Protein AF-A0AAW9EGH0-F1 (afdb_monomer)

Solvent-accessible surface area (backbone atoms only — not comparable to full-atom values): 5014 Å² total; per-residue (Å²): 109,56,61,71,13,84,47,93,54,38,29,53,75,74,36,68,50,50,41,61,87,42,82,41,65,66,57,43,45,61,74,64,35,61,75,71,92,53,91,91,58,82,51,70,54,55,47,39,64,61,55,54,53,54,49,29,35,72,76,46,44,90,69,28,35,83,93,58,58,34,41,54,85,75,53,76,53,47,90,70,95,120

Organism: Klebsiella aerogenes (NCBI:txid548)

Radius of gyration: 13.31 Å; Cα contacts (8 Å, |Δi|>4): 92; chains: 1; bounding box: 32×30×36 Å

pLDDT: mean 90.13, std 9.54, range [49.28, 97.62]

Structure (mmCIF, N/CA/C/O backbone):
data_AF-A0AAW9EGH0-F1
#
_entry.id   AF-A0AAW9EGH0-F1
#
loop_
_atom_site.group_PDB
_atom_site.id
_atom_site.type_symbol
_atom_site.label_atom_id
_atom_site.label_alt_id
_atom_site.label_comp_id
_atom_site.label_asym_id
_atom_site.label_entity_id
_atom_site.label_seq_id
_atom_site.pdbx_PDB_ins_code
_atom_site.Cartn_x
_atom_site.Cartn_y
_atom_site.Cartn_z
_atom_site.occupancy
_atom_site.B_iso_or_equiv
_atom_site.auth_seq_id
_atom_site.auth_comp_id
_atom_site.auth_asym_id
_atom_site.auth_atom_id
_atom_site.pdbx_PDB_model_num
ATOM 1 N N . LEU A 1 1 ? -8.397 16.514 -2.141 1.00 49.28 1 LEU A N 1
ATOM 2 C CA . LEU A 1 1 ? -6.959 16.302 -2.466 1.00 49.28 1 LEU A CA 1
ATOM 3 C C . LEU A 1 1 ? -6.525 14.869 -2.144 1.00 49.28 1 LEU A C 1
ATOM 5 O O . LEU A 1 1 ? -5.785 14.276 -2.916 1.00 49.28 1 LEU A O 1
ATOM 9 N N . THR A 1 2 ? -7.017 14.308 -1.036 1.00 55.47 2 THR A N 1
ATOM 10 C CA . THR A 1 2 ? -6.698 12.967 -0.520 1.00 55.47 2 THR A CA 1
ATOM 11 C C . THR A 1 2 ? -7.240 11.805 -1.356 1.00 55.47 2 THR A C 1
ATOM 13 O O . THR A 1 2 ? -6.639 10.738 -1.347 1.00 55.47 2 THR A O 1
ATOM 16 N N . ASP A 1 3 ? -8.318 12.000 -2.120 1.00 72.38 3 ASP A N 1
ATOM 17 C CA . ASP A 1 3 ? -8.951 10.918 -2.896 1.00 72.38 3 ASP A CA 1
ATOM 18 C C . ASP A 1 3 ? -8.052 10.397 -4.024 1.00 72.38 3 ASP A C 1
ATOM 20 O O . ASP A 1 3 ? -7.978 9.194 -4.265 1.00 72.38 3 ASP A O 1
ATOM 24 N N . LEU A 1 4 ? -7.316 11.306 -4.676 1.00 75.12 4 LEU A N 1
ATOM 25 C CA . LEU A 1 4 ? -6.326 10.976 -5.707 1.00 75.12 4 LEU A CA 1
ATOM 26 C C . LEU A 1 4 ? -4.918 10.753 -5.137 1.00 75.12 4 LEU A C 1
ATOM 28 O O . LEU A 1 4 ? -4.004 10.449 -5.894 1.00 75.12 4 LEU A O 1
ATOM 32 N N . GLY A 1 5 ? -4.725 10.912 -3.824 1.00 71.12 5 GLY A N 1
ATOM 33 C CA . GLY A 1 5 ? -3.436 10.666 -3.179 1.00 71.12 5 GLY A CA 1
ATOM 34 C C . GLY A 1 5 ? -2.323 11.651 -3.556 1.00 71.12 5 GLY A C 1
ATOM 35 O O . GLY A 1 5 ? -1.160 11.280 -3.496 1.00 71.12 5 GLY A O 1
ATOM 36 N N . LEU A 1 6 ? -2.636 12.902 -3.921 1.00 77.12 6 LEU A N 1
ATOM 37 C CA . LEU A 1 6 ? -1.627 13.926 -4.257 1.00 77.12 6 LEU A CA 1
ATOM 38 C C . LEU A 1 6 ? -0.984 14.548 -2.998 1.00 77.12 6 LEU A C 1
ATOM 40 O O . LEU A 1 6 ? -0.970 15.766 -2.824 1.00 77.12 6 LEU A O 1
ATOM 44 N N . LEU A 1 7 ? -0.497 13.691 -2.099 1.00 78.75 7 LEU A N 1
ATOM 45 C CA . LEU A 1 7 ? 0.243 14.014 -0.876 1.00 78.75 7 LEU A CA 1
ATOM 46 C C . LEU A 1 7 ? 1.491 13.120 -0.812 1.00 78.75 7 LEU A C 1
ATOM 48 O O . LEU A 1 7 ? 1.471 12.011 -1.338 1.00 78.75 7 LEU A O 1
ATOM 52 N N . SER A 1 8 ? 2.558 13.571 -0.143 1.00 77.12 8 SER A N 1
ATOM 53 C CA . SER A 1 8 ? 3.897 12.948 -0.199 1.00 77.12 8 SER A CA 1
ATOM 54 C C . SER A 1 8 ? 3.944 11.455 0.160 1.00 77.12 8 SER A C 1
ATOM 56 O O . SER A 1 8 ? 4.818 10.739 -0.321 1.00 77.12 8 SER A O 1
ATOM 58 N N . GLN A 1 9 ? 3.000 10.969 0.968 1.00 82.94 9 GLN A N 1
ATOM 59 C CA . GLN A 1 9 ? 2.940 9.582 1.450 1.00 82.94 9 GLN A CA 1
ATOM 60 C C . GLN A 1 9 ? 1.629 8.868 1.103 1.00 82.94 9 GLN A C 1
ATOM 62 O O . GLN A 1 9 ? 1.351 7.787 1.628 1.00 82.94 9 GLN A O 1
ATOM 67 N N . SER A 1 10 ? 0.788 9.465 0.261 1.00 84.62 10 SER A N 1
ATOM 68 C CA . SER A 1 10 ? -0.524 8.909 -0.061 1.00 84.62 10 SER A CA 1
ATOM 69 C C . SER A 1 10 ? -0.524 8.194 -1.404 1.00 84.62 10 SER A C 1
ATOM 71 O O . SER A 1 10 ? 0.187 8.546 -2.339 1.00 84.62 10 SER A O 1
ATOM 73 N N . LEU A 1 11 ? -1.381 7.189 -1.490 1.00 83.94 11 LEU A N 1
ATOM 74 C CA . LEU A 1 11 ? -1.842 6.576 -2.723 1.00 83.94 11 LEU A CA 1
ATOM 75 C C . LEU A 1 11 ? -3.350 6.868 -2.870 1.00 83.94 11 LEU A C 1
ATOM 77 O O . LEU A 1 11 ? -4.011 7.199 -1.876 1.00 83.94 11 LEU A O 1
ATOM 81 N N . PRO A 1 12 ? -3.913 6.781 -4.089 1.00 87.56 12 PRO A N 1
ATOM 82 C CA . PRO A 1 12 ? -5.345 6.967 -4.304 1.00 87.56 12 PRO A CA 1
ATOM 83 C C . PRO A 1 12 ? -6.213 6.121 -3.3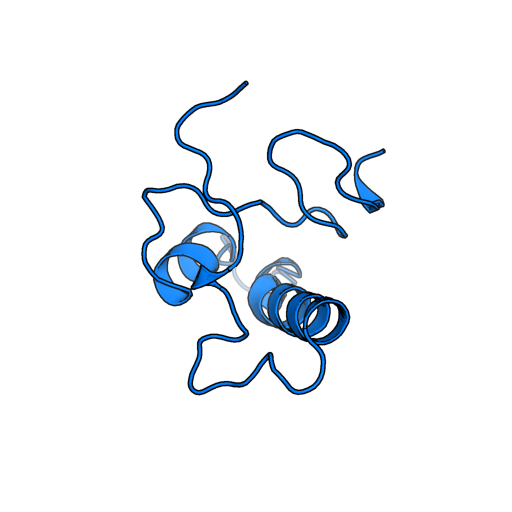62 1.00 87.56 12 PRO A C 1
ATOM 85 O O . PRO A 1 12 ? -5.845 5.009 -2.981 1.00 87.56 12 PRO A O 1
ATOM 88 N N . GLY A 1 13 ? -7.387 6.641 -2.999 1.00 84.06 13 GLY A N 1
ATOM 89 C CA . GLY A 1 13 ? -8.335 5.942 -2.126 1.00 84.06 13 GLY A CA 1
ATOM 90 C C . GLY A 1 13 ? -7.911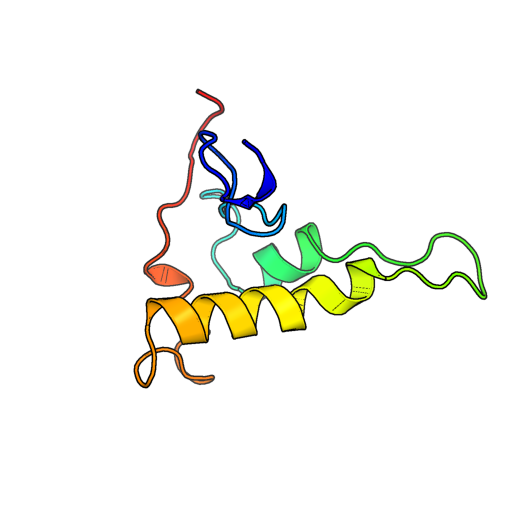 5.882 -0.657 1.00 84.06 13 GLY A C 1
ATOM 91 O O . GLY A 1 13 ? -8.262 4.927 0.033 1.00 84.06 13 GLY A O 1
ATOM 92 N N . TYR A 1 14 ? -7.163 6.886 -0.182 1.00 86.62 14 TYR A N 1
ATOM 93 C CA . TYR A 1 14 ? -6.625 6.945 1.186 1.00 86.62 14 TYR A CA 1
ATOM 94 C C . TYR A 1 14 ? -5.697 5.770 1.534 1.00 86.62 14 TYR A C 1
ATOM 96 O O . TYR A 1 14 ? -5.498 5.450 2.707 1.00 86.62 14 TYR A O 1
ATOM 104 N N . LEU A 1 15 ? -5.123 5.127 0.515 1.00 90.06 15 LEU A N 1
ATOM 105 C CA . LEU A 1 15 ? -4.065 4.148 0.700 1.00 90.06 15 LEU A CA 1
ATOM 106 C C . LEU A 1 15 ? -2.749 4.871 1.010 1.00 90.06 15 LEU A C 1
ATOM 108 O O . LEU A 1 15 ? -2.585 6.070 0.774 1.00 90.06 15 LEU A O 1
ATOM 112 N N . THR A 1 16 ? -1.796 4.129 1.547 1.00 90.88 16 THR A N 1
ATOM 113 C CA . THR A 1 16 ? -0.532 4.668 2.051 1.00 90.88 16 THR A CA 1
ATOM 114 C C . THR A 1 16 ? 0.593 4.180 1.163 1.00 90.88 16 THR A C 1
ATOM 116 O O . THR A 1 16 ? 0.638 2.995 0.826 1.00 90.88 16 THR A O 1
ATOM 119 N N . LEU A 1 17 ? 1.519 5.060 0.798 1.00 91.38 17 LEU A N 1
ATOM 120 C CA . LEU A 1 17 ? 2.743 4.648 0.124 1.00 91.38 17 LEU A CA 1
ATOM 121 C C . LEU A 1 17 ? 3.583 3.796 1.097 1.00 91.38 17 LEU A C 1
ATOM 123 O O . LEU A 1 17 ? 3.694 4.165 2.274 1.00 91.38 17 LEU A O 1
ATOM 127 N N . PRO A 1 18 ? 4.152 2.655 0.666 1.00 93.31 18 PRO A N 1
ATOM 128 C CA . PRO A 1 18 ? 4.981 1.839 1.543 1.00 93.31 18 PRO A CA 1
ATOM 129 C C . PRO A 1 18 ? 6.215 2.610 2.022 1.00 93.31 18 PRO A C 1
ATOM 131 O O . PRO A 1 18 ? 6.819 3.378 1.2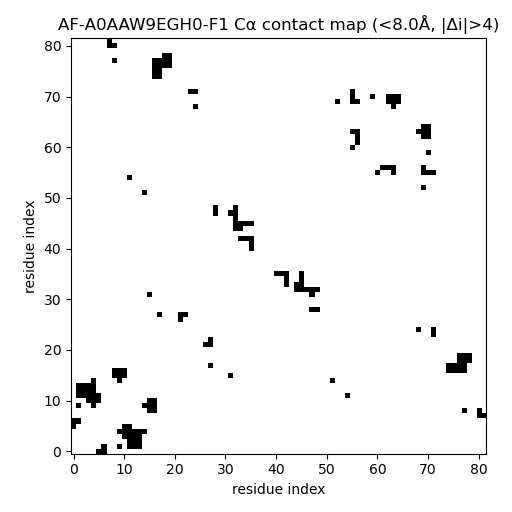76 1.00 93.31 18 PRO A O 1
ATOM 134 N N . SER A 1 19 ? 6.601 2.384 3.274 1.00 93.25 19 SER A N 1
ATOM 135 C CA . SER A 1 19 ? 7.890 2.849 3.800 1.00 93.25 19 SER A CA 1
ATOM 136 C C . SER A 1 19 ? 9.014 1.886 3.413 1.00 93.25 19 SER A C 1
ATOM 138 O O . SER A 1 19 ? 8.764 0.713 3.127 1.00 93.25 19 SER A O 1
ATOM 140 N N . GLU A 1 20 ? 10.267 2.334 3.474 1.00 92.88 20 GLU A N 1
ATOM 141 C CA . GLU A 1 20 ? 11.439 1.475 3.219 1.00 92.88 20 GLU A CA 1
ATOM 142 C C . GLU A 1 20 ? 11.541 0.273 4.175 1.00 92.88 20 GLU A C 1
ATOM 144 O O . GLU A 1 20 ? 12.107 -0.762 3.829 1.00 92.88 20 GLU A O 1
ATOM 149 N N . LYS A 1 21 ? 10.939 0.380 5.366 1.00 92.56 21 LYS A N 1
ATOM 150 C CA . LYS A 1 21 ? 10.926 -0.679 6.386 1.00 92.56 21 LYS A CA 1
ATOM 151 C C . LYS A 1 21 ? 9.982 -1.829 6.031 1.00 92.56 21 LYS A C 1
ATOM 153 O O . LYS A 1 21 ? 10.097 -2.911 6.600 1.00 92.56 21 LYS A O 1
ATOM 158 N N . GLN A 1 22 ? 9.040 -1.600 5.118 1.00 94.06 22 GLN A N 1
ATOM 159 C CA . GLN A 1 22 ? 8.088 -2.601 4.638 1.00 94.06 22 GLN A CA 1
ATOM 160 C C . GLN A 1 22 ? 8.659 -3.269 3.387 1.00 94.06 22 GLN A C 1
ATOM 162 O O . GLN A 1 22 ? 8.336 -2.915 2.252 1.00 94.06 22 GLN A O 1
ATOM 167 N N . THR A 1 23 ? 9.562 -4.222 3.607 1.00 93.12 23 THR A N 1
ATOM 168 C CA . THR A 1 23 ? 10.337 -4.876 2.543 1.00 93.12 23 THR A CA 1
ATOM 169 C C . THR A 1 23 ? 9.533 -5.898 1.739 1.00 93.12 23 THR A C 1
ATOM 171 O O . THR A 1 23 ? 9.960 -6.279 0.653 1.00 93.12 23 THR A O 1
ATOM 174 N N . SER A 1 24 ? 8.361 -6.313 2.229 1.00 94.88 24 SER A N 1
ATOM 175 C CA . SER A 1 24 ? 7.460 -7.250 1.549 1.00 94.88 24 SER A CA 1
ATOM 176 C C . SER A 1 24 ? 6.020 -6.745 1.522 1.00 94.88 24 SER A C 1
ATOM 178 O O . SER A 1 24 ? 5.589 -6.008 2.416 1.00 94.88 24 SER A O 1
ATOM 180 N N . LEU A 1 25 ? 5.242 -7.205 0.537 1.00 95.25 25 LEU A N 1
ATOM 181 C CA . LEU A 1 25 ? 3.811 -6.908 0.460 1.00 95.25 25 LEU A CA 1
ATOM 182 C C . LEU A 1 25 ? 3.073 -7.350 1.734 1.00 95.25 25 LEU A C 1
ATOM 184 O O . LEU A 1 25 ? 2.197 -6.639 2.218 1.00 95.25 25 LEU A O 1
ATOM 188 N N . GLU A 1 26 ? 3.457 -8.485 2.318 1.00 95.69 26 GLU A N 1
ATOM 189 C CA . GLU A 1 26 ? 2.873 -8.983 3.565 1.00 95.69 26 GLU A CA 1
ATOM 190 C C . GLU A 1 26 ? 3.062 -7.995 4.724 1.00 95.69 26 GLU A C 1
ATOM 192 O O . GLU A 1 26 ? 2.091 -7.642 5.394 1.00 95.69 26 GLU A O 1
ATOM 197 N N . THR A 1 27 ? 4.286 -7.494 4.933 1.00 96.12 27 THR A N 1
ATOM 198 C CA . THR A 1 27 ? 4.569 -6.530 6.014 1.00 96.12 27 THR A CA 1
ATOM 199 C C . THR A 1 27 ? 3.819 -5.215 5.819 1.00 96.12 27 THR A C 1
ATOM 201 O O . THR A 1 27 ? 3.302 -4.643 6.781 1.00 96.12 27 THR A O 1
ATOM 204 N N . TYR A 1 28 ? 3.696 -4.760 4.571 1.00 96.31 28 TYR A N 1
ATOM 205 C CA . TYR A 1 28 ? 2.901 -3.589 4.220 1.00 96.31 28 TYR A CA 1
ATOM 206 C C . TYR A 1 28 ? 1.406 -3.796 4.502 1.00 96.31 28 TYR A C 1
ATOM 208 O O . TYR A 1 28 ? 0.782 -2.966 5.167 1.00 96.31 28 TYR A O 1
ATOM 216 N N . LEU A 1 29 ? 0.825 -4.907 4.042 1.00 96.06 29 LEU A N 1
ATOM 217 C CA . LEU A 1 29 ? -0.596 -5.192 4.232 1.00 96.06 29 LEU A CA 1
ATOM 218 C C . LEU A 1 29 ? -0.933 -5.415 5.706 1.00 96.06 29 LEU A C 1
ATOM 220 O O . LEU A 1 29 ? -1.948 -4.902 6.171 1.00 96.06 29 LEU A O 1
ATOM 224 N N . ALA A 1 30 ? -0.084 -6.117 6.457 1.00 95.19 30 ALA A N 1
ATOM 225 C CA . ALA A 1 30 ? -0.278 -6.333 7.888 1.00 95.19 30 ALA A CA 1
ATOM 226 C C . ALA A 1 30 ? -0.283 -5.015 8.678 1.00 95.19 30 ALA A C 1
ATOM 228 O O . ALA A 1 30 ? -1.089 -4.853 9.592 1.00 95.19 30 ALA A O 1
ATOM 229 N N . ALA A 1 31 ? 0.576 -4.062 8.304 1.00 94.69 31 ALA A N 1
ATOM 230 C CA . ALA A 1 31 ? 0.634 -2.751 8.943 1.00 94.69 31 ALA A CA 1
ATOM 231 C C . ALA A 1 31 ? -0.584 -1.866 8.625 1.00 94.69 31 ALA A C 1
ATOM 233 O O . ALA A 1 31 ? -0.992 -1.069 9.465 1.00 94.69 31 ALA A O 1
ATOM 234 N N . ASN A 1 32 ? -1.165 -2.000 7.428 1.00 94.44 32 ASN A N 1
ATOM 235 C CA . ASN A 1 32 ? -2.257 -1.139 6.963 1.00 94.44 32 ASN A CA 1
ATOM 236 C C . ASN A 1 32 ? -3.655 -1.781 7.058 1.00 94.44 32 ASN A C 1
ATOM 238 O O . ASN A 1 32 ? -4.654 -1.109 6.810 1.00 94.44 32 ASN A O 1
ATOM 242 N N . THR A 1 33 ? -3.751 -3.062 7.427 1.00 96.12 33 THR A N 1
ATOM 243 C CA . THR A 1 33 ? -5.030 -3.770 7.596 1.00 96.12 33 THR A CA 1
ATOM 244 C C . THR A 1 33 ? -5.374 -3.861 9.086 1.00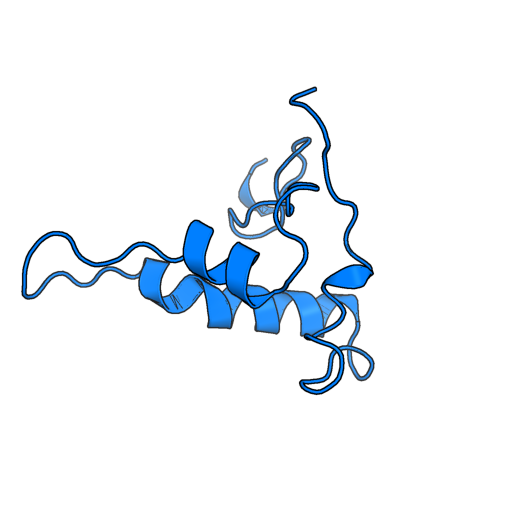 96.12 33 THR A C 1
ATOM 246 O O . THR A 1 33 ? -4.888 -4.766 9.773 1.00 96.12 33 THR A O 1
ATOM 249 N N . PRO A 1 34 ? -6.203 -2.950 9.627 1.00 94.06 34 PRO A N 1
ATOM 250 C CA . PRO A 1 34 ? -6.544 -2.965 11.042 1.00 94.06 34 PRO A CA 1
ATOM 251 C C . PRO A 1 34 ? -7.344 -4.218 11.403 1.00 94.06 34 PRO A C 1
ATOM 253 O O . PRO A 1 34 ? -8.195 -4.691 10.643 1.00 94.06 34 PRO A O 1
ATOM 256 N N . LYS A 1 35 ? -7.097 -4.739 12.606 1.00 92.44 35 LYS A N 1
ATOM 257 C CA . LYS A 1 35 ? -7.909 -5.805 13.201 1.00 92.44 35 LYS A CA 1
ATOM 258 C C . LYS A 1 35 ? -9.082 -5.181 13.968 1.00 92.44 35 LYS A C 1
ATOM 260 O O . LYS A 1 35 ? -8.887 -4.135 14.589 1.00 92.44 35 LYS A O 1
ATOM 265 N N . PRO A 1 36 ? -10.274 -5.803 13.969 1.00 91.88 36 PRO A N 1
ATOM 266 C CA . PRO A 1 36 ? -11.381 -5.330 14.794 1.00 91.88 36 PRO A CA 1
ATOM 267 C C . PRO A 1 36 ? -10.969 -5.328 16.270 1.00 91.88 36 PRO A C 1
ATOM 269 O O . PRO A 1 36 ? -10.419 -6.318 16.754 1.00 91.88 36 PRO A O 1
ATOM 272 N N . THR A 1 37 ? -11.234 -4.238 16.987 1.00 92.44 37 THR A N 1
ATOM 273 C CA . THR A 1 37 ? -10.931 -4.132 18.427 1.00 92.44 37 THR A CA 1
ATOM 274 C C . THR A 1 37 ? -12.076 -4.637 19.301 1.00 92.44 37 THR A C 1
ATOM 276 O O . THR A 1 37 ? -11.868 -4.951 20.470 1.00 92.44 37 THR A O 1
ATOM 279 N N . VAL A 1 38 ? -13.279 -4.745 18.731 1.00 93.50 38 VAL A N 1
ATOM 280 C CA . VAL A 1 38 ? -14.484 -5.260 19.387 1.00 93.50 38 VAL A CA 1
ATOM 281 C C . VAL A 1 38 ? -15.160 -6.278 18.469 1.00 93.50 38 VAL A C 1
ATOM 283 O O . VAL A 1 38 ? -15.195 -6.115 17.246 1.00 93.50 38 VAL A O 1
ATOM 286 N N . GLN A 1 39 ? -15.706 -7.341 19.059 1.00 92.38 39 GLN A N 1
ATOM 287 C CA . GLN A 1 39 ? -16.448 -8.369 18.334 1.00 92.38 39 GLN A CA 1
ATOM 288 C C . GLN A 1 39 ? -17.701 -7.782 17.663 1.00 92.38 39 GLN A C 1
ATOM 290 O O . GLN A 1 39 ? -18.396 -6.951 18.239 1.00 92.38 39 GLN A O 1
ATOM 295 N N . GLY A 1 40 ? -17.997 -8.222 16.437 1.00 91.00 40 GLY A N 1
ATOM 296 C CA . 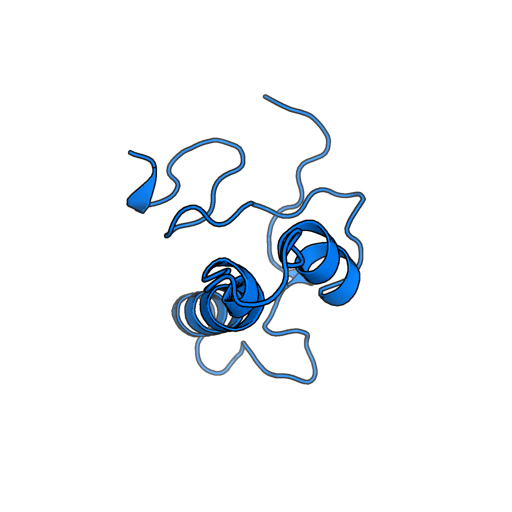GLY A 1 40 ? -19.180 -7.785 15.684 1.00 91.00 40 GLY A CA 1
ATOM 297 C C . GLY A 1 40 ? -19.037 -6.436 14.969 1.00 91.00 40 GLY A C 1
ATOM 298 O O . GLY A 1 40 ? -19.995 -5.976 14.354 1.00 91.00 40 GLY A O 1
ATOM 299 N N . GLN A 1 41 ? -17.861 -5.800 15.005 1.00 91.19 41 GLN A N 1
ATOM 300 C CA . GLN A 1 41 ? -17.617 -4.592 14.216 1.00 91.19 41 GLN A CA 1
ATOM 301 C C . GLN A 1 41 ? -17.480 -4.895 12.724 1.00 91.19 41 GLN A C 1
ATOM 303 O O . GLN A 1 41 ? -16.867 -5.883 12.327 1.00 91.19 41 GLN A O 1
ATOM 308 N N . VAL A 1 42 ? -17.975 -3.969 11.897 1.00 93.19 42 VAL A N 1
ATOM 309 C CA . VAL A 1 42 ? -17.865 -4.047 10.432 1.00 93.19 42 VAL A CA 1
ATOM 310 C C . VAL A 1 42 ? -16.403 -4.056 9.975 1.00 93.19 42 VAL A C 1
ATOM 312 O O . VAL A 1 42 ? -16.074 -4.769 9.035 1.00 93.19 42 VAL A O 1
ATOM 315 N N . ASN A 1 43 ? -15.539 -3.260 10.625 1.00 93.12 43 ASN A N 1
ATOM 316 C CA . ASN A 1 43 ? -14.116 -3.095 10.298 1.00 93.12 43 ASN A CA 1
ATOM 317 C C . ASN A 1 43 ? -13.839 -3.092 8.780 1.00 93.12 43 ASN A C 1
ATOM 319 O O . ASN A 1 43 ? -13.144 -3.960 8.251 1.00 93.12 43 ASN A O 1
ATOM 323 N N . TYR A 1 44 ? -14.416 -2.127 8.054 1.00 93.25 44 TYR A N 1
ATOM 324 C CA . TYR A 1 44 ? -14.395 -2.155 6.588 1.00 93.25 44 TYR A CA 1
ATOM 325 C C . TYR A 1 44 ? -12.977 -2.062 6.003 1.00 93.25 44 TYR A C 1
ATOM 327 O O . TYR A 1 44 ? -12.695 -2.669 4.970 1.00 93.25 44 TYR A O 1
ATOM 335 N N . TRP A 1 45 ? -12.061 -1.393 6.711 1.00 92.81 45 TRP A N 1
ATOM 336 C CA . TRP A 1 45 ? -10.632 -1.349 6.389 1.00 92.81 45 TRP A CA 1
ATOM 337 C C . TRP A 1 45 ? -9.924 -2.708 6.495 1.00 92.81 45 TRP A C 1
ATOM 339 O O . TRP A 1 45 ? -8.845 -2.867 5.938 1.00 92.81 45 TRP A O 1
ATOM 349 N N . GLY A 1 46 ? -10.555 -3.737 7.067 1.00 93.81 46 GLY A N 1
ATOM 350 C CA . GLY A 1 46 ? -10.121 -5.128 6.899 1.00 93.81 46 GLY A CA 1
ATOM 351 C C . GLY A 1 46 ? -10.065 -5.583 5.429 1.00 93.81 46 GLY A C 1
ATOM 352 O O . GLY A 1 46 ? -9.409 -6.569 5.108 1.00 93.81 46 GLY A O 1
ATOM 353 N N . ASN A 1 47 ? -10.711 -4.851 4.511 1.00 96.00 47 ASN A N 1
ATOM 354 C CA . ASN A 1 47 ? -10.641 -5.079 3.067 1.00 96.00 47 ASN A CA 1
ATOM 355 C C . ASN A 1 47 ? -9.447 -4.392 2.375 1.00 96.00 47 ASN A C 1
ATOM 357 O O . ASN A 1 47 ? -9.345 -4.504 1.153 1.00 96.00 47 ASN A O 1
ATOM 361 N N . TYR A 1 48 ? -8.540 -3.732 3.108 1.00 95.94 48 TYR A N 1
ATOM 362 C CA . TYR A 1 48 ? -7.379 -3.018 2.548 1.00 95.94 48 TYR A CA 1
ATOM 363 C C . TYR A 1 48 ? -6.626 -3.795 1.450 1.00 95.94 48 TYR A C 1
ATOM 365 O O . TYR A 1 48 ? -6.388 -3.217 0.385 1.00 95.94 48 TYR A O 1
ATOM 373 N N . PRO A 1 49 ? -6.326 -5.106 1.601 1.00 96.69 49 PRO A N 1
ATOM 374 C CA . PRO A 1 49 ? -5.633 -5.862 0.555 1.00 96.69 49 PRO A CA 1
ATOM 375 C C . PRO A 1 49 ? -6.374 -5.886 -0.787 1.00 96.69 49 PRO A C 1
ATOM 377 O O . PRO A 1 49 ? -5.744 -5.834 -1.839 1.00 96.69 49 PRO A O 1
ATOM 380 N N . LYS A 1 50 ? -7.714 -5.917 -0.773 1.00 96.38 50 LYS A N 1
ATOM 381 C CA . LYS A 1 50 ? -8.528 -5.917 -1.999 1.00 96.38 50 LYS A CA 1
ATOM 382 C C . LYS A 1 50 ? -8.393 -4.590 -2.742 1.00 96.38 50 LYS A C 1
ATOM 384 O O . LYS A 1 50 ? -8.273 -4.584 -3.966 1.00 96.38 50 LYS A O 1
ATOM 389 N N . PHE A 1 51 ? -8.389 -3.480 -2.004 1.00 95.88 51 PHE A N 1
ATOM 390 C CA . PHE A 1 51 ? -8.234 -2.142 -2.574 1.00 95.88 51 PHE A CA 1
ATOM 391 C C . PHE A 1 51 ? -6.835 -1.952 -3.159 1.00 95.88 51 PHE A C 1
ATOM 393 O O . PHE A 1 51 ? -6.713 -1.527 -4.307 1.00 95.88 51 PHE A O 1
ATOM 400 N N . PHE A 1 52 ? -5.796 -2.354 -2.421 1.00 96.25 52 PHE A N 1
ATOM 401 C CA . PHE A 1 52 ? -4.414 -2.268 -2.888 1.00 96.25 52 PHE A CA 1
ATOM 402 C C . PHE A 1 52 ? -4.190 -3.064 -4.180 1.00 96.25 52 PHE A C 1
ATOM 404 O O . PHE A 1 52 ? -3.701 -2.513 -5.164 1.00 96.25 52 PHE A O 1
ATOM 411 N N . VAL A 1 53 ? -4.607 -4.336 -4.219 1.00 96.25 53 VAL A N 1
ATOM 412 C CA . VAL A 1 53 ? -4.459 -5.177 -5.419 1.00 96.25 53 VAL A CA 1
ATOM 413 C C . VAL A 1 53 ? -5.226 -4.591 -6.603 1.00 96.25 53 VAL A C 1
ATOM 415 O O . VAL A 1 53 ? -4.682 -4.513 -7.701 1.00 96.25 53 VAL A O 1
ATOM 418 N N . SER A 1 54 ? 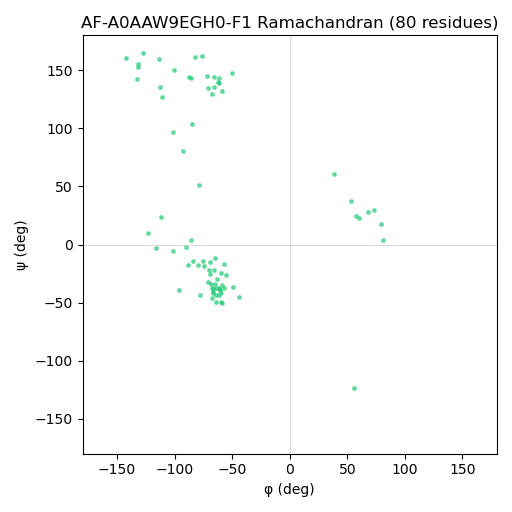-6.457 -4.117 -6.387 1.00 96.31 54 SER A N 1
ATOM 419 C CA . SER A 1 54 ? -7.250 -3.485 -7.452 1.00 96.31 54 SER A CA 1
ATOM 420 C C . SER A 1 54 ? -6.547 -2.251 -8.025 1.00 96.31 54 SER A C 1
ATOM 422 O O . SER A 1 54 ? -6.484 -2.089 -9.240 1.00 96.31 54 SER A O 1
ATOM 424 N N . MET A 1 55 ? -5.951 -1.416 -7.169 1.00 95.38 55 MET A N 1
ATOM 425 C CA . MET A 1 55 ? -5.163 -0.261 -7.603 1.00 95.38 55 MET A CA 1
ATOM 426 C C . MET A 1 55 ? -3.914 -0.674 -8.391 1.00 95.38 55 MET A C 1
ATOM 428 O O . MET A 1 55 ? -3.640 -0.095 -9.440 1.00 95.38 55 MET A O 1
ATOM 432 N N . MET A 1 56 ? -3.179 -1.693 -7.937 1.00 96.38 56 MET A N 1
ATOM 433 C CA . MET A 1 56 ? -2.009 -2.198 -8.665 1.00 96.38 56 MET A CA 1
ATOM 434 C C . MET A 1 56 ? -2.377 -2.733 -10.051 1.00 96.38 56 MET A C 1
ATOM 436 O O . MET A 1 56 ? -1.652 -2.490 -11.014 1.00 96.38 56 MET A O 1
ATOM 440 N N . LYS A 1 57 ? -3.532 -3.397 -10.186 1.00 95.19 57 LYS A N 1
ATOM 441 C CA . LYS A 1 57 ? -4.058 -3.817 -11.493 1.00 95.19 57 LYS A CA 1
ATOM 442 C C . LYS A 1 57 ? -4.419 -2.626 -12.380 1.00 95.19 57 LYS A C 1
ATOM 444 O O . LYS A 1 57 ? -4.195 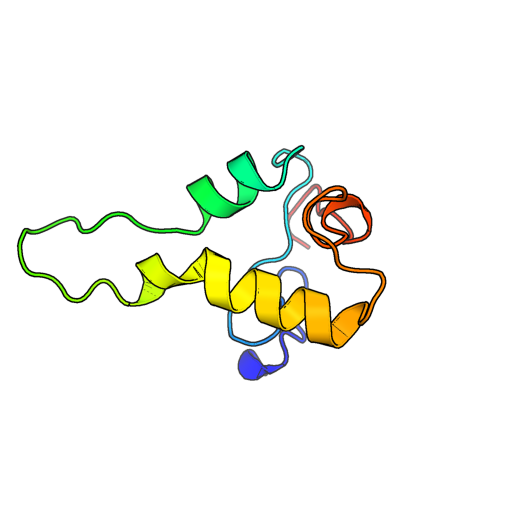-2.702 -13.581 1.00 95.19 57 LYS A O 1
ATOM 449 N N . THR A 1 58 ? -4.901 -1.520 -11.818 1.00 94.69 58 THR A N 1
ATOM 450 C CA . THR A 1 58 ? -5.118 -0.277 -12.576 1.00 94.69 58 THR A CA 1
ATOM 451 C C . THR A 1 58 ? -3.804 0.357 -13.046 1.00 94.69 58 THR A C 1
ATOM 453 O O . THR A 1 58 ? -3.753 0.880 -14.153 1.00 94.69 58 THR A O 1
ATOM 456 N N . PHE A 1 59 ? -2.735 0.307 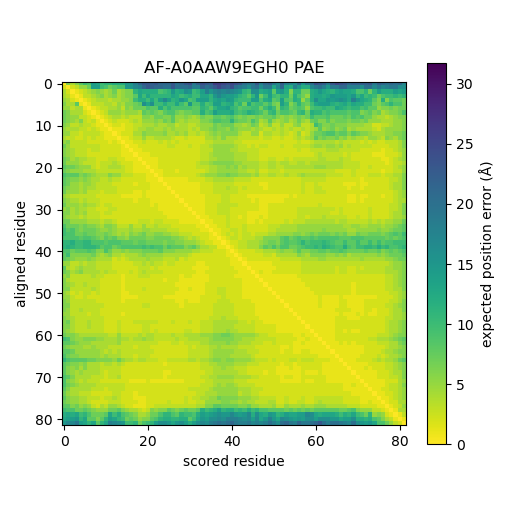-12.243 1.00 92.69 59 PHE A N 1
ATOM 457 C CA . PHE A 1 59 ? -1.439 0.901 -12.603 1.00 92.69 59 PHE A CA 1
ATOM 458 C C . PHE A 1 59 ? -0.629 0.058 -13.587 1.00 92.69 59 PHE A C 1
ATOM 460 O O . PHE A 1 59 ? -0.042 0.601 -14.519 1.00 92.69 59 PHE A O 1
ATOM 467 N N . TYR A 1 60 ? -0.582 -1.256 -13.375 1.00 93.94 60 TYR A N 1
ATOM 468 C CA . TYR A 1 60 ? 0.338 -2.145 -14.087 1.00 93.94 60 TYR A CA 1
ATOM 469 C C . TYR A 1 60 ? -0.367 -3.173 -14.979 1.00 93.94 60 TYR A C 1
ATOM 471 O O . TYR A 1 60 ? 0.305 -3.933 -15.677 1.00 93.94 60 TYR A O 1
ATOM 479 N N . GLY A 1 61 ? -1.703 -3.220 -14.983 1.00 94.69 61 GLY A N 1
ATOM 480 C CA . GLY A 1 61 ? -2.483 -4.087 -15.867 1.00 94.69 61 GLY A CA 1
ATOM 481 C C . GLY A 1 61 ? -2.091 -5.558 -15.738 1.00 94.69 61 GLY A C 1
ATOM 482 O O . GLY A 1 61 ? -2.110 -6.140 -14.646 1.00 94.69 61 GLY A O 1
ATOM 483 N N . ASP A 1 62 ? -1.710 -6.158 -16.862 1.00 95.88 62 ASP A N 1
ATOM 484 C CA . ASP A 1 62 ? -1.288 -7.559 -16.950 1.00 95.88 62 ASP A CA 1
ATOM 485 C C . ASP A 1 62 ? 0.060 -7.838 -16.276 1.00 95.88 62 ASP A C 1
ATOM 487 O O . ASP A 1 62 ? 0.356 -8.992 -15.974 1.00 95.88 62 ASP A O 1
ATOM 491 N N . HIS A 1 63 ? 0.853 -6.810 -15.965 1.00 95.62 63 HIS A N 1
ATOM 492 C CA . HIS A 1 63 ? 2.123 -6.970 -15.256 1.00 95.62 63 HIS A CA 1
ATOM 493 C C . HIS A 1 63 ? 1.967 -7.034 -13.733 1.00 95.62 63 HIS A C 1
ATOM 495 O O . HIS A 1 63 ? 2.899 -7.456 -13.055 1.00 95.62 63 HIS A O 1
ATOM 501 N N . ALA A 1 64 ? 0.811 -6.661 -13.177 1.00 96.75 64 ALA A N 1
ATOM 502 C CA . ALA A 1 64 ? 0.501 -6.916 -11.772 1.00 96.75 64 ALA A CA 1
ATOM 503 C C . ALA A 1 64 ? -0.080 -8.329 -11.632 1.00 96.75 64 ALA A C 1
ATOM 505 O O . ALA A 1 64 ? -1.251 -8.572 -11.958 1.00 96.75 64 ALA A O 1
ATOM 506 N N . GLN A 1 65 ? 0.743 -9.254 -11.144 1.00 96.88 65 GLN A N 1
ATOM 507 C CA . GLN A 1 65 ? 0.413 -10.666 -10.974 1.00 96.88 65 GLN A CA 1
ATOM 508 C C . GLN A 1 65 ? 0.707 -11.126 -9.546 1.00 96.88 65 GLN A C 1
ATOM 510 O O . GLN A 1 65 ? 1.367 -10.451 -8.762 1.00 96.88 65 GLN A O 1
ATOM 515 N N . ARG A 1 66 ? 0.167 -12.281 -9.161 1.00 95.31 66 ARG A N 1
ATOM 516 C CA . ARG A 1 66 ? 0.330 -12.777 -7.790 1.00 95.31 66 ARG A CA 1
ATOM 517 C C . ARG A 1 66 ? 1.772 -13.188 -7.475 1.00 95.31 66 ARG A C 1
ATOM 519 O O . ARG A 1 66 ? 2.196 -13.049 -6.337 1.00 95.31 66 ARG A O 1
ATOM 526 N N . ASP A 1 67 ? 2.488 -13.721 -8.454 1.00 96.12 67 ASP A N 1
ATOM 527 C CA . ASP A 1 67 ? 3.869 -14.204 -8.334 1.00 96.12 67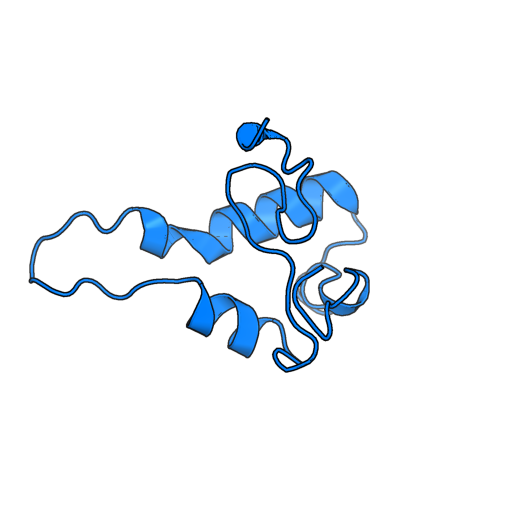 ASP A CA 1
ATOM 528 C C . ASP A 1 67 ? 4.901 -13.081 -8.149 1.00 96.12 67 ASP A C 1
ATOM 530 O O . ASP A 1 67 ? 5.975 -13.329 -7.607 1.00 96.12 67 ASP A O 1
ATOM 534 N N . ASN A 1 68 ? 4.566 -11.852 -8.551 1.00 97.06 68 ASN A N 1
ATOM 535 C CA . ASN A 1 68 ? 5.406 -10.667 -8.394 1.00 97.06 68 ASN A CA 1
ATOM 536 C C . ASN A 1 68 ? 4.849 -9.641 -7.393 1.00 97.06 68 ASN A C 1
ATOM 538 O O . ASN A 1 68 ? 5.160 -8.449 -7.488 1.00 97.06 68 ASN A O 1
ATOM 542 N N . ASP A 1 69 ? 4.003 -10.089 -6.459 1.00 97.25 69 ASP A N 1
ATOM 543 C CA . ASP A 1 69 ? 3.376 -9.243 -5.437 1.00 97.25 69 ASP A CA 1
ATOM 544 C C . ASP A 1 69 ? 2.649 -8.021 -6.024 1.00 97.25 69 ASP A C 1
ATOM 546 O O . ASP A 1 69 ? 2.667 -6.921 -5.466 1.00 97.25 69 ASP A O 1
ATOM 550 N N . TRP A 1 70 ? 2.010 -8.201 -7.180 1.00 97.62 70 TRP A N 1
ATOM 551 C CA . TRP A 1 70 ? 1.276 -7.163 -7.904 1.00 97.62 70 TRP A CA 1
ATOM 552 C C . TRP A 1 70 ? 2.134 -5.941 -8.265 1.00 97.62 70 TRP A C 1
ATOM 554 O O . TRP A 1 70 ? 1.607 -4.845 -8.438 1.00 97.62 70 TRP A O 1
ATOM 564 N N . GLY A 1 71 ? 3.455 -6.108 -8.374 1.00 95.31 71 GLY A N 1
ATOM 565 C CA . GLY A 1 71 ? 4.382 -5.011 -8.649 1.00 95.31 71 GLY A CA 1
ATOM 566 C C . GLY A 1 71 ? 4.725 -4.148 -7.430 1.00 95.31 71 GLY A C 1
ATOM 567 O O . GLY A 1 71 ? 5.256 -3.055 -7.604 1.00 95.31 71 GLY A O 1
ATOM 568 N N . PHE A 1 72 ? 4.482 -4.616 -6.197 1.00 96.12 72 PHE A N 1
ATOM 569 C CA . PHE A 1 72 ? 4.791 -3.887 -4.953 1.00 96.12 72 PHE A CA 1
ATOM 570 C C . PHE A 1 72 ? 6.222 -3.315 -4.897 1.00 96.12 72 PHE A C 1
ATOM 572 O O . PHE A 1 72 ? 6.460 -2.215 -4.389 1.00 96.12 72 PHE A O 1
ATOM 579 N N . SER A 1 73 ? 7.197 -4.043 -5.442 1.00 93.88 73 SER A N 1
ATOM 580 C CA . SER A 1 73 ? 8.597 -3.607 -5.489 1.00 93.88 73 SER A CA 1
ATOM 581 C C . SER A 1 73 ? 8.834 -2.380 -6.376 1.00 93.88 73 SER A C 1
ATOM 583 O O . SER A 1 73 ? 9.810 -1.672 -6.149 1.00 93.88 73 SER A O 1
ATOM 585 N N . LEU A 1 74 ? 7.943 -2.103 -7.336 1.00 93.44 74 LEU A N 1
ATOM 586 C CA . LEU A 1 74 ? 8.027 -0.962 -8.254 1.00 93.44 74 LEU A CA 1
ATOM 587 C C . LEU A 1 74 ? 7.542 0.350 -7.624 1.00 93.44 74 LEU A C 1
ATOM 589 O O . LEU A 1 74 ? 7.848 1.422 -8.145 1.00 93.44 74 LEU A O 1
ATOM 593 N N . LEU A 1 75 ? 6.791 0.287 -6.518 1.00 92.75 75 LEU A N 1
ATOM 594 C CA . LEU A 1 75 ? 6.360 1.487 -5.807 1.00 92.75 75 LEU A CA 1
ATOM 595 C C . LEU A 1 75 ? 7.549 2.142 -5.088 1.00 92.75 75 LEU A C 1
ATOM 597 O O . LEU A 1 75 ? 8.302 1.434 -4.399 1.00 92.75 75 LEU A O 1
ATOM 601 N N . PRO A 1 76 ? 7.695 3.480 -5.182 1.00 91.88 76 PRO A N 1
ATOM 602 C CA . PRO A 1 76 ? 8.695 4.196 -4.409 1.00 91.88 76 PRO A CA 1
ATOM 603 C C . PRO A 1 76 ? 8.412 4.012 -2.919 1.00 91.88 76 PRO A C 1
ATOM 605 O O . PRO A 1 76 ? 7.259 4.036 -2.485 1.00 91.88 76 PRO A O 1
ATOM 608 N N . LYS A 1 77 ? 9.475 3.807 -2.143 1.00 92.00 77 LYS A N 1
ATOM 609 C CA . LYS A 1 77 ? 9.399 3.631 -0.694 1.00 92.00 77 LYS A CA 1
ATOM 610 C C . LYS A 1 77 ? 10.015 4.843 -0.023 1.00 92.00 77 LYS A C 1
ATOM 612 O O . LYS A 1 77 ? 11.129 5.225 -0.369 1.00 92.00 77 LYS A O 1
ATOM 617 N N . TRP A 1 78 ? 9.281 5.459 0.893 1.00 89.94 78 TRP A N 1
ATOM 618 C CA . TRP A 1 78 ? 9.760 6.648 1.593 1.00 89.94 78 TRP A CA 1
ATOM 619 C C . TRP A 1 78 ? 10.605 6.262 2.816 1.00 89.94 78 TRP A C 1
ATOM 621 O O . TRP A 1 78 ? 10.311 5.279 3.504 1.00 89.94 78 TRP A O 1
ATOM 631 N N . ASP A 1 79 ? 11.653 7.046 3.071 1.00 83.94 79 ASP A N 1
ATOM 632 C CA . ASP A 1 79 ? 12.618 6.885 4.168 1.00 83.94 79 ASP A CA 1
ATOM 633 C C . ASP A 1 79 ? 12.258 7.761 5.381 1.00 83.94 79 ASP A C 1
ATOM 635 O O . ASP A 1 79 ? 12.341 7.332 6.534 1.00 83.94 79 ASP A O 1
ATOM 639 N N . LYS A 1 80 ? 11.790 8.989 5.126 1.00 76.25 80 LYS A N 1
ATOM 640 C CA . LYS A 1 80 ? 11.358 9.952 6.147 1.00 76.25 80 LYS A CA 1
ATOM 641 C C . LYS A 1 80 ? 10.133 10.764 5.708 1.00 76.25 80 LYS A C 1
ATOM 643 O O . LYS A 1 80 ? 9.826 10.825 4.519 1.00 76.25 80 LYS A O 1
ATOM 648 N N . PRO A 1 81 ? 9.398 11.371 6.655 1.00 66.38 81 PRO A N 1
ATOM 649 C CA . PRO A 1 81 ? 8.359 12.336 6.328 1.00 66.38 81 PRO A CA 1
ATOM 650 C C . PRO A 1 81 ? 8.976 13.601 5.738 1.00 66.38 81 PRO A C 1
ATOM 652 O O . PRO A 1 81 ? 9.901 14.161 6.329 1.00 66.38 81 PRO A O 1
ATOM 655 N N . TYR A 1 82 ? 8.454 14.022 4.589 1.00 60.47 82 TYR A N 1
ATOM 656 C CA . TYR A 1 82 ? 8.791 15.271 3.909 1.00 60.47 82 TYR A CA 1
ATOM 657 C C . TYR A 1 82 ? 7.540 16.131 3.782 1.00 60.47 82 TYR A C 1
ATOM 659 O O . TYR A 1 82 ? 6.472 15.556 3.440 1.00 60.47 82 TYR A O 1
#

Nearest PDB structures (foldseek):
  1kqf-assembly1_A  TM=9.960E-01  e=9.910E-10  Escherichia coli
  1h0h-assembly2_K  TM=8.714E-01  e=1.285E-02  Megalodesulfovibrio gigas

Foldseek 3Di:
DQQCQPFPQHHHPRHGQAAPVQVDLVSRLVVQQDDDPDPPDPSVSVCVVVVVLVVLCVVPPPVQDVVCVSCSVVGDHHHDDD

Sequence (82 aa):
LTDLGLLSQSLPGYLTLPSEKQTSLETYLAANTPKPTVQGQVNYWGNYPKFFVSMMKTFYGDHAQRDNDWGFSLLPKWDKPY

Mean predicted aligned error: 4.34 Å

Secondary structure (DSSP, 8-state):
-TTTT-STTEEGGGEEPPBTT--SHHHHHHHHSPPPSSTT---GGGGHHHHHHHHHHHHHGGG--TTTGGGGGGS--BSS--